Protein AF-A0A9P9IGG1-F1 (afdb_monomer_lite)

Structure (mmCIF, N/CA/C/O backbone):
data_AF-A0A9P9IGG1-F1
#
_entry.id   AF-A0A9P9IGG1-F1
#
loop_
_atom_site.group_PDB
_atom_site.id
_atom_site.type_symbol
_atom_site.label_atom_id
_atom_site.label_alt_id
_atom_site.label_comp_id
_atom_site.label_asym_id
_atom_site.label_entity_id
_atom_site.label_seq_id
_atom_site.pdbx_PDB_ins_code
_atom_site.Cartn_x
_atom_site.Cartn_y
_atom_site.Cartn_z
_atom_site.occupancy
_atom_site.B_iso_or_equiv
_atom_site.auth_seq_id
_atom_site.auth_comp_id
_atom_site.auth_asym_id
_atom_site.auth_atom_id
_atom_site.pdbx_PDB_model_num
ATOM 1 N N . MET A 1 1 ? 27.889 -16.340 -20.645 1.00 43.75 1 MET A N 1
ATOM 2 C CA . MET A 1 1 ? 26.663 -15.894 -19.951 1.00 43.75 1 MET A CA 1
ATOM 3 C C . MET A 1 1 ? 26.002 -14.850 -20.828 1.00 43.75 1 MET A C 1
ATOM 5 O O . MET A 1 1 ? 26.608 -13.809 -21.041 1.00 43.75 1 MET A O 1
ATOM 9 N N . GLU A 1 2 ? 24.823 -15.130 -21.380 1.00 48.19 2 GLU A N 1
ATOM 10 C CA . GLU A 1 2 ? 23.983 -14.069 -21.942 1.00 48.19 2 GLU A CA 1
ATOM 11 C C . GLU A 1 2 ? 23.332 -13.314 -20.785 1.00 48.19 2 GLU A C 1
ATOM 13 O O . GLU A 1 2 ? 22.597 -13.894 -19.985 1.00 48.19 2 GLU A O 1
ATOM 18 N N . TYR A 1 3 ? 23.609 -12.019 -20.678 1.00 54.28 3 TYR A N 1
ATOM 19 C CA . TYR A 1 3 ? 22.883 -11.155 -19.760 1.00 54.28 3 TYR A CA 1
ATOM 20 C C . TYR A 1 3 ? 21.606 -10.698 -20.464 1.00 54.28 3 TYR A C 1
ATOM 22 O O . TYR A 1 3 ? 21.672 -9.973 -21.457 1.00 54.28 3 TYR A O 1
ATOM 30 N N . LYS A 1 4 ? 20.436 -11.113 -19.957 1.00 69.62 4 LYS A N 1
ATOM 31 C CA . LYS A 1 4 ? 19.154 -10.541 -20.389 1.00 69.62 4 LYS A CA 1
ATOM 32 C C . LYS A 1 4 ? 19.196 -9.040 -20.118 1.00 69.62 4 LYS A C 1
ATOM 34 O O . LYS A 1 4 ? 19.247 -8.620 -18.963 1.00 69.62 4 LYS A O 1
ATOM 39 N N . GLN A 1 5 ? 19.196 -8.239 -21.179 1.00 69.12 5 GLN A N 1
ATOM 40 C CA . GLN A 1 5 ? 19.076 -6.796 -21.040 1.00 69.12 5 GLN A CA 1
ATOM 41 C C . GLN A 1 5 ? 17.716 -6.485 -20.420 1.00 69.12 5 GLN A C 1
ATOM 43 O O . GLN A 1 5 ? 16.677 -6.928 -20.912 1.00 69.12 5 GLN A O 1
ATOM 48 N N . LEU A 1 6 ? 17.732 -5.753 -19.308 1.00 73.69 6 LEU A N 1
ATOM 49 C CA . LEU A 1 6 ? 16.508 -5.314 -18.658 1.00 73.69 6 LEU A CA 1
ATOM 50 C C . LEU A 1 6 ? 15.783 -4.330 -19.588 1.00 73.69 6 LEU A C 1
ATOM 52 O O . LEU A 1 6 ? 16.434 -3.436 -20.138 1.00 73.69 6 LEU A O 1
ATOM 56 N N . PRO A 1 7 ? 14.457 -4.464 -19.766 1.00 79.44 7 PRO A N 1
ATOM 57 C CA . PRO A 1 7 ? 13.686 -3.529 -20.569 1.00 79.44 7 PRO A CA 1
ATOM 58 C C . PRO A 1 7 ? 13.911 -2.083 -20.123 1.00 79.44 7 PRO A C 1
ATOM 60 O O . PRO A 1 7 ? 14.058 -1.783 -18.931 1.00 79.44 7 PRO A O 1
ATOM 63 N N . ARG A 1 8 ? 13.917 -1.160 -21.087 1.00 75.56 8 ARG A N 1
ATOM 64 C CA . ARG A 1 8 ? 14.008 0.273 -20.795 1.00 75.56 8 ARG A CA 1
ATOM 65 C C . ARG A 1 8 ? 12.855 0.667 -19.862 1.00 75.56 8 ARG A C 1
ATOM 67 O O . ARG A 1 8 ? 11.707 0.353 -20.143 1.00 75.56 8 ARG A O 1
ATOM 74 N N . GLY A 1 9 ? 13.172 1.345 -18.758 1.00 81.94 9 GLY A N 1
ATOM 75 C CA . GLY A 1 9 ? 12.186 1.761 -17.750 1.00 81.94 9 GLY A CA 1
ATOM 76 C C . GLY A 1 9 ? 11.961 0.762 -16.610 1.00 81.94 9 GLY A C 1
ATOM 77 O O . GLY A 1 9 ? 11.266 1.095 -15.658 1.00 81.94 9 GLY A O 1
ATOM 78 N N . TYR A 1 10 ? 12.595 -0.418 -16.628 1.00 83.00 10 TYR A N 1
ATOM 79 C CA . TYR A 1 10 ? 12.471 -1.395 -15.536 1.00 83.00 10 TYR A CA 1
ATOM 80 C C . TYR A 1 10 ? 12.871 -0.817 -14.167 1.00 83.00 10 TYR A C 1
ATOM 82 O O . TYR A 1 10 ? 12.172 -1.020 -13.179 1.00 83.00 10 TYR A O 1
ATOM 90 N N . ALA A 1 11 ? 13.954 -0.031 -14.118 1.00 85.38 11 ALA A N 1
ATOM 91 C CA . ALA A 1 11 ? 14.380 0.654 -12.897 1.00 85.38 11 ALA A CA 1
ATOM 92 C C . ALA A 1 11 ? 13.325 1.651 -12.385 1.00 85.38 11 ALA A C 1
ATOM 94 O O . ALA A 1 11 ? 13.062 1.694 -11.193 1.00 85.38 11 ALA A O 1
ATOM 95 N N . GLU A 1 12 ? 12.674 2.395 -13.281 1.00 85.56 12 GLU A N 1
ATOM 96 C CA . GLU A 1 12 ? 11.634 3.364 -12.917 1.00 85.56 12 GLU A CA 1
ATOM 97 C C . GLU A 1 12 ? 10.378 2.671 -12.378 1.00 85.56 12 GLU A C 1
ATOM 99 O O . GLU A 1 12 ? 9.824 3.090 -11.366 1.00 85.56 12 GLU A O 1
ATOM 104 N N . VAL A 1 13 ? 9.955 1.568 -13.004 1.00 86.88 13 VAL A N 1
ATOM 105 C CA . VAL A 1 13 ? 8.828 0.759 -12.513 1.00 86.88 13 VAL A CA 1
ATOM 106 C C . VAL A 1 13 ? 9.127 0.208 -11.119 1.00 86.88 13 VAL A C 1
ATOM 108 O O . VAL A 1 13 ? 8.266 0.260 -10.238 1.00 86.88 13 VAL A O 1
ATOM 111 N N . LEU A 1 14 ? 10.350 -0.278 -10.894 1.00 88.19 14 LEU A N 1
ATOM 112 C CA . LEU A 1 14 ? 10.779 -0.744 -9.578 1.00 88.19 14 LEU A CA 1
ATOM 113 C C . LEU A 1 14 ? 10.823 0.390 -8.549 1.00 88.19 14 LEU A C 1
ATOM 115 O O . LEU A 1 14 ? 10.324 0.206 -7.441 1.00 88.19 14 LEU A O 1
ATOM 119 N N . GLU A 1 15 ? 11.363 1.558 -8.901 1.00 88.19 15 GLU A N 1
ATOM 120 C CA . GLU A 1 15 ? 11.384 2.738 -8.027 1.00 88.19 15 GLU A CA 1
ATOM 121 C C . GLU A 1 15 ? 9.963 3.192 -7.659 1.00 88.19 15 GLU A C 1
ATOM 123 O O . GLU A 1 15 ? 9.672 3.429 -6.484 1.00 88.19 15 GLU A O 1
ATOM 128 N N . ASN A 1 16 ? 9.050 3.247 -8.632 1.00 87.62 16 ASN A N 1
ATOM 129 C CA . ASN A 1 16 ? 7.647 3.595 -8.399 1.00 87.62 16 ASN A CA 1
ATOM 130 C C . ASN A 1 16 ? 6.947 2.558 -7.512 1.00 87.62 16 ASN A C 1
ATOM 132 O O . ASN A 1 16 ? 6.189 2.930 -6.616 1.00 87.62 16 ASN A O 1
ATOM 136 N N . THR A 1 17 ? 7.242 1.271 -7.716 1.00 90.56 17 THR A N 1
ATOM 137 C CA . THR A 1 17 ? 6.700 0.180 -6.894 1.00 90.56 17 THR A CA 1
ATOM 138 C C . THR A 1 17 ? 7.201 0.282 -5.455 1.00 90.56 17 THR A C 1
ATOM 140 O O . THR A 1 17 ? 6.401 0.234 -4.523 1.00 90.56 17 THR A O 1
ATOM 143 N N . GLN A 1 18 ? 8.506 0.487 -5.253 1.00 92.94 18 GLN A N 1
ATOM 144 C CA . GLN A 1 18 ? 9.077 0.682 -3.918 1.00 92.94 18 GLN A CA 1
ATOM 145 C C . GLN A 1 18 ? 8.460 1.895 -3.219 1.00 92.94 18 GLN A C 1
ATOM 147 O O . GLN A 1 18 ? 8.077 1.803 -2.052 1.00 92.94 18 GLN A O 1
ATOM 152 N N . PHE A 1 19 ? 8.310 3.014 -3.934 1.00 91.25 19 PHE A N 1
ATOM 153 C CA . PHE A 1 19 ? 7.688 4.214 -3.385 1.00 91.25 19 PHE A CA 1
ATOM 154 C C . PHE A 1 19 ? 6.238 3.962 -2.952 1.00 91.25 19 PHE A C 1
ATOM 156 O O . PHE A 1 19 ? 5.868 4.326 -1.834 1.00 91.25 19 PHE A O 1
ATOM 163 N N . ALA A 1 20 ? 5.433 3.317 -3.803 1.00 93.94 20 ALA A N 1
ATOM 164 C CA . ALA A 1 20 ? 4.039 3.007 -3.497 1.00 93.94 20 ALA A CA 1
ATOM 165 C C . ALA A 1 20 ? 3.918 2.106 -2.258 1.00 93.94 20 ALA A C 1
ATOM 167 O O . ALA A 1 20 ? 3.104 2.386 -1.378 1.00 93.94 20 ALA A O 1
ATOM 168 N N . LEU A 1 21 ? 4.765 1.077 -2.138 1.00 95.31 21 LEU A N 1
ATOM 169 C CA . LEU A 1 21 ? 4.766 0.166 -0.988 1.00 95.31 21 LEU A CA 1
ATOM 170 C C . LEU A 1 21 ? 5.115 0.881 0.323 1.00 95.31 21 LEU A C 1
ATOM 172 O O . LEU A 1 21 ? 4.409 0.714 1.318 1.00 95.31 21 LEU A O 1
ATOM 176 N N . ILE A 1 22 ? 6.161 1.713 0.321 1.00 95.75 22 ILE A N 1
ATOM 177 C CA . ILE A 1 22 ? 6.565 2.487 1.505 1.00 95.75 22 ILE A CA 1
ATOM 178 C C . ILE A 1 22 ? 5.452 3.455 1.920 1.00 95.75 22 ILE A C 1
ATOM 180 O O . ILE A 1 22 ? 5.095 3.520 3.097 1.00 95.75 22 ILE A O 1
ATOM 184 N N . ALA A 1 23 ? 4.880 4.189 0.962 1.00 95.69 23 ALA A N 1
ATOM 185 C CA . ALA A 1 23 ? 3.804 5.139 1.232 1.00 95.69 23 ALA A CA 1
ATOM 186 C C . ALA A 1 23 ? 2.552 4.444 1.792 1.00 95.69 23 ALA A C 1
ATOM 188 O O . ALA A 1 23 ? 1.948 4.945 2.742 1.00 95.69 23 ALA A O 1
ATOM 189 N N . THR A 1 24 ? 2.209 3.271 1.253 1.00 97.25 24 THR A N 1
ATOM 190 C CA . THR A 1 24 ? 1.072 2.457 1.708 1.00 97.25 24 THR A CA 1
ATOM 191 C C . THR A 1 24 ? 1.277 2.006 3.151 1.00 97.25 24 THR A C 1
ATOM 193 O O . THR A 1 24 ? 0.419 2.251 3.996 1.00 97.25 24 THR A O 1
ATOM 196 N N . ALA A 1 25 ? 2.440 1.426 3.466 1.00 97.50 25 ALA A N 1
ATOM 197 C CA . ALA A 1 25 ? 2.763 0.992 4.825 1.00 97.50 25 ALA A CA 1
ATOM 198 C C . ALA A 1 25 ? 2.722 2.157 5.827 1.00 97.50 25 ALA A C 1
ATOM 200 O O . ALA A 1 25 ? 2.177 2.017 6.921 1.00 97.50 25 ALA A O 1
ATOM 201 N N . TYR A 1 26 ? 3.244 3.325 5.439 1.00 97.44 26 TYR A N 1
ATOM 202 C CA . TYR A 1 26 ? 3.208 4.522 6.275 1.00 97.44 26 TYR A CA 1
ATOM 203 C C . TYR A 1 26 ? 1.778 5.009 6.544 1.00 97.44 26 TYR A C 1
ATOM 205 O O . TYR A 1 26 ? 1.438 5.302 7.691 1.00 97.44 26 TYR A O 1
ATOM 213 N N . LYS A 1 27 ? 0.926 5.079 5.512 1.00 96.19 27 LYS A N 1
ATOM 214 C CA . LYS A 1 27 ? -0.471 5.503 5.679 1.00 96.19 27 LYS A CA 1
ATOM 215 C C . LYS A 1 27 ? -1.261 4.516 6.535 1.00 96.19 27 LYS A C 1
ATOM 217 O O . LYS A 1 27 ? -1.928 4.966 7.458 1.00 96.19 27 LYS A O 1
ATOM 222 N N . LEU A 1 28 ? -1.114 3.208 6.308 1.00 96.06 28 LEU A N 1
ATOM 223 C CA . LEU A 1 28 ? -1.729 2.170 7.148 1.00 96.06 28 LEU A CA 1
ATOM 224 C C . LEU A 1 28 ? -1.285 2.278 8.612 1.00 96.06 28 LEU A C 1
ATOM 226 O O . LEU A 1 28 ? -2.101 2.212 9.526 1.00 96.06 28 LEU A O 1
ATOM 230 N N . TYR A 1 29 ? 0.011 2.479 8.858 1.00 97.31 29 TYR A N 1
ATOM 231 C CA . TYR A 1 29 ? 0.496 2.688 10.219 1.00 97.31 29 TYR A CA 1
ATOM 232 C C . TYR A 1 29 ? -0.118 3.945 10.850 1.00 97.31 29 TYR A C 1
ATOM 234 O O . TYR A 1 29 ? -0.543 3.914 12.003 1.00 97.31 29 TYR A O 1
ATOM 242 N N . SER A 1 30 ? -0.193 5.042 10.094 1.00 96.38 30 SER A N 1
ATOM 243 C CA . SER A 1 30 ? -0.780 6.303 10.553 1.00 96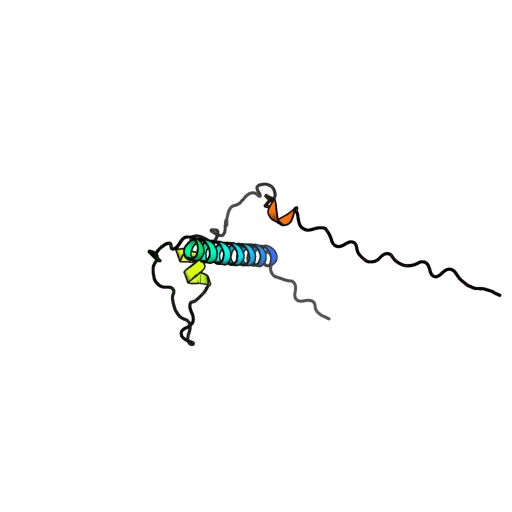.38 30 SER A CA 1
ATOM 244 C C . SER A 1 30 ? -2.268 6.167 10.886 1.00 96.38 30 SER A C 1
ATOM 246 O O . SER A 1 30 ? -2.697 6.650 11.934 1.00 96.38 30 SER A O 1
ATOM 248 N N . THR A 1 31 ? -3.058 5.489 10.046 1.00 95.81 31 THR A N 1
ATOM 249 C CA . THR A 1 31 ? -4.494 5.287 10.302 1.00 95.81 31 THR A CA 1
ATOM 250 C C . THR A 1 31 ? -4.713 4.482 11.578 1.00 95.81 31 THR A C 1
ATOM 252 O O . THR A 1 31 ? -5.460 4.925 12.451 1.00 95.81 31 THR A O 1
ATOM 255 N N . VAL A 1 32 ? -3.972 3.382 11.755 1.00 96.69 32 VAL A N 1
ATOM 256 C CA . VAL A 1 32 ? -4.004 2.572 12.985 1.00 96.69 32 VAL A CA 1
ATOM 257 C C . VAL A 1 32 ? -3.571 3.396 14.198 1.00 96.69 32 VAL A C 1
ATOM 259 O O . VAL A 1 32 ? -4.250 3.410 15.222 1.00 96.69 32 VAL A O 1
ATOM 262 N N . ARG A 1 33 ? -2.455 4.128 14.098 1.00 98.31 33 ARG A N 1
ATOM 263 C CA . ARG A 1 33 ? -1.892 4.892 15.221 1.00 98.31 33 ARG A CA 1
ATOM 264 C C . ARG A 1 33 ? -2.819 6.001 15.717 1.00 98.31 33 ARG A C 1
ATOM 266 O O . ARG A 1 33 ? -2.763 6.337 16.904 1.00 98.31 33 ARG A O 1
ATOM 273 N N . ASN A 1 34 ? -3.622 6.562 14.819 1.00 97.75 34 ASN A N 1
ATOM 274 C CA . ASN A 1 34 ? -4.530 7.674 15.079 1.00 97.75 34 ASN A CA 1
ATOM 275 C C . ASN A 1 34 ? -5.984 7.225 15.307 1.00 97.75 34 ASN A C 1
ATOM 277 O O . ASN A 1 34 ? -6.866 8.083 15.350 1.00 97.75 34 ASN A O 1
ATOM 281 N N . ASN A 1 35 ? -6.241 5.914 15.433 1.00 96.69 35 ASN A N 1
ATOM 282 C CA . ASN A 1 35 ? -7.587 5.333 15.527 1.00 96.69 35 ASN A CA 1
ATOM 283 C C . ASN A 1 35 ? -8.539 5.882 14.451 1.00 96.69 35 ASN A C 1
ATOM 285 O O . ASN A 1 35 ? -9.711 6.143 14.723 1.00 96.69 35 ASN A O 1
ATOM 289 N N . GLN A 1 36 ? -8.018 6.124 13.246 1.00 96.00 36 GLN A N 1
ATOM 290 C CA . GLN A 1 36 ? -8.844 6.589 12.141 1.00 96.00 36 GLN A CA 1
ATOM 291 C C . GLN A 1 36 ? -9.704 5.420 11.660 1.00 96.00 36 GLN A C 1
ATOM 293 O O . GLN A 1 36 ? -9.148 4.346 11.398 1.00 96.00 36 GLN A O 1
ATOM 298 N N . PRO A 1 37 ? -11.032 5.595 11.554 1.00 92.81 37 PRO A N 1
ATOM 299 C CA . PRO A 1 37 ? -11.885 4.573 10.974 1.00 92.81 37 PRO A CA 1
ATOM 300 C C . PRO A 1 37 ? -11.491 4.333 9.514 1.00 92.81 37 PRO A C 1
ATOM 302 O O . PRO A 1 37 ? -11.032 5.236 8.812 1.00 92.81 37 PRO A O 1
ATOM 305 N N . TRP A 1 38 ? -11.651 3.092 9.059 1.00 90.56 38 TRP A N 1
ATOM 306 C CA . TRP A 1 38 ? -11.468 2.762 7.652 1.00 90.56 38 TRP A CA 1
ATOM 307 C C . TRP A 1 38 ? -12.721 3.190 6.881 1.00 90.56 38 TRP A C 1
ATOM 309 O O . TRP A 1 38 ? -13.747 2.524 6.945 1.00 90.56 38 TRP A O 1
ATOM 319 N N . GLU A 1 39 ? -12.643 4.336 6.206 1.00 92.12 39 GLU A N 1
ATOM 320 C CA . GLU A 1 39 ? -13.738 4.907 5.397 1.00 92.12 39 GLU A CA 1
ATOM 321 C C . GLU A 1 39 ? -13.569 4.644 3.891 1.00 92.12 39 GLU A C 1
ATOM 323 O O . GLU A 1 39 ? -14.340 5.138 3.074 1.00 92.12 39 GLU A O 1
ATOM 328 N N . LEU A 1 40 ? -12.530 3.897 3.519 1.00 90.62 40 LEU A N 1
ATOM 329 C CA . LEU A 1 40 ? -12.243 3.525 2.139 1.00 90.62 40 LEU A CA 1
ATOM 330 C C . LEU A 1 40 ? -12.934 2.208 1.792 1.00 90.62 40 LEU A C 1
ATOM 332 O O . LEU A 1 40 ? -13.261 1.416 2.676 1.00 90.62 40 LEU A O 1
ATOM 336 N N . ASP A 1 41 ? -13.070 1.941 0.496 1.00 91.62 41 ASP A N 1
ATOM 337 C CA . ASP A 1 41 ? -13.562 0.651 0.027 1.00 91.62 41 ASP A CA 1
ATOM 338 C C . ASP A 1 41 ? -12.671 -0.498 0.533 1.00 91.62 41 ASP A C 1
ATOM 340 O O . ASP A 1 41 ? -11.443 -0.365 0.664 1.00 91.62 41 ASP A O 1
ATOM 344 N N . GLU A 1 42 ? -13.304 -1.632 0.836 1.00 92.94 42 GLU A N 1
ATOM 345 C CA . GLU A 1 42 ? -12.605 -2.862 1.209 1.00 92.94 42 GLU A CA 1
ATOM 346 C C . GLU A 1 42 ? -11.732 -3.338 0.043 1.00 92.94 42 GLU A C 1
ATOM 348 O O . GLU A 1 42 ? -12.194 -3.359 -1.104 1.00 92.94 42 GLU A O 1
ATOM 353 N N . PRO A 1 43 ? -10.471 -3.723 0.301 1.00 94.56 43 PRO A N 1
ATOM 354 C CA . PRO A 1 43 ? -9.596 -4.153 -0.761 1.00 94.56 43 PRO A CA 1
ATOM 355 C C . PRO A 1 43 ? -10.015 -5.501 -1.347 1.00 94.56 43 PRO A C 1
ATOM 357 O O . PRO A 1 43 ? -10.438 -6.411 -0.631 1.00 94.56 43 PRO A O 1
ATOM 360 N N . GLU A 1 44 ? -9.786 -5.672 -2.646 1.00 96.06 44 GLU A N 1
ATOM 361 C CA . GLU A 1 44 ? -9.914 -6.974 -3.296 1.00 96.06 44 GLU A CA 1
ATOM 362 C C . GLU A 1 44 ? -9.039 -8.025 -2.599 1.00 96.06 44 GLU A C 1
ATOM 364 O O . GLU A 1 44 ? -7.903 -7.758 -2.188 1.00 96.06 44 GLU A O 1
ATOM 369 N N . LEU A 1 45 ? -9.558 -9.248 -2.496 1.00 96.88 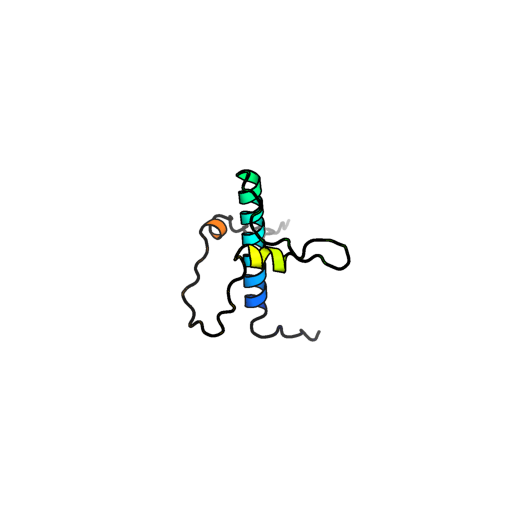45 LEU A N 1
ATOM 370 C CA . LEU A 1 45 ? -8.833 -10.390 -1.955 1.00 96.88 45 LEU A CA 1
ATOM 371 C C . LEU A 1 45 ? -8.278 -11.239 -3.100 1.00 96.88 45 LEU A C 1
ATOM 373 O O . LEU A 1 45 ? -8.940 -11.447 -4.113 1.00 96.88 45 LEU A O 1
ATOM 377 N N . ASN A 1 46 ? -7.068 -11.766 -2.928 1.00 95.56 46 ASN A N 1
ATOM 378 C CA . ASN A 1 46 ? -6.543 -12.786 -3.837 1.00 95.56 46 ASN A CA 1
ATOM 379 C C . ASN A 1 46 ? -7.172 -14.164 -3.561 1.00 95.56 46 ASN A C 1
ATOM 381 O O . ASN A 1 46 ? -7.913 -14.340 -2.596 1.00 95.56 46 ASN A O 1
ATOM 385 N N . ASP A 1 47 ? -6.788 -15.175 -4.345 1.00 97.06 47 ASP A N 1
ATOM 386 C CA . ASP A 1 47 ? -7.278 -16.562 -4.224 1.00 97.06 47 ASP A CA 1
ATOM 387 C C . ASP A 1 47 ? -7.045 -17.207 -2.843 1.00 97.06 47 ASP A C 1
ATOM 389 O O . ASP A 1 47 ? -7.588 -18.268 -2.542 1.00 97.06 47 ASP A O 1
ATOM 393 N N . ARG A 1 48 ? -6.223 -16.586 -1.986 1.00 97.25 48 ARG A N 1
ATOM 394 C CA . ARG A 1 48 ? -5.966 -17.019 -0.604 1.00 97.25 48 ARG A CA 1
ATOM 395 C C . ARG A 1 48 ? -6.770 -16.227 0.429 1.00 97.25 48 ARG A C 1
ATOM 397 O O . ARG A 1 48 ? -6.513 -16.371 1.621 1.00 97.25 48 ARG A O 1
ATOM 404 N N . GLY A 1 49 ? -7.683 -15.360 -0.003 1.00 96.19 49 GLY A N 1
ATOM 405 C CA . GLY A 1 49 ? -8.444 -14.476 0.877 1.00 96.19 49 GLY A CA 1
ATOM 406 C 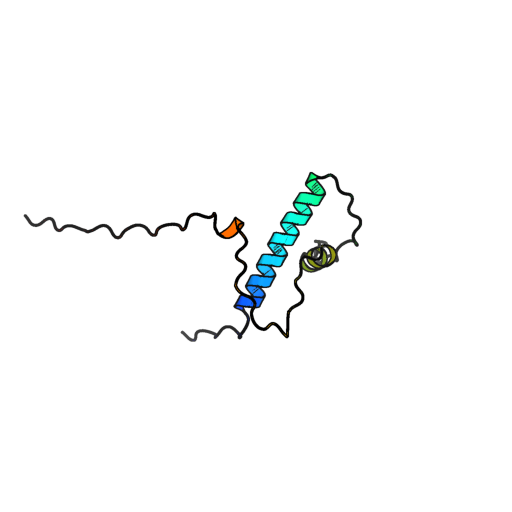C . GLY A 1 49 ? -7.604 -13.358 1.503 1.00 96.19 49 GLY A C 1
ATOM 407 O O . GLY A 1 49 ? -8.008 -12.792 2.513 1.00 96.19 49 GLY A O 1
ATOM 408 N N . VAL A 1 50 ? -6.419 -13.055 0.955 1.00 96.44 50 VAL A N 1
ATOM 409 C CA . VAL A 1 50 ? -5.527 -12.015 1.495 1.00 96.44 50 VAL A CA 1
ATOM 410 C C . VAL A 1 50 ? -5.691 -10.725 0.687 1.00 96.44 50 VAL A C 1
ATOM 412 O O . VAL A 1 50 ? -5.643 -10.804 -0.545 1.00 96.44 50 VAL A O 1
ATOM 415 N N . PRO A 1 51 ? -5.804 -9.552 1.339 1.00 94.50 51 PRO A N 1
ATOM 416 C CA . PRO A 1 51 ? -5.899 -8.266 0.658 1.00 94.50 51 PRO A CA 1
ATOM 417 C C . PRO A 1 51 ? -4.794 -8.028 -0.376 1.00 94.50 51 PRO A C 1
ATOM 419 O O . PRO A 1 51 ? -3.601 -8.230 -0.115 1.00 94.50 51 PRO A O 1
ATOM 422 N N . VAL A 1 52 ? -5.189 -7.566 -1.559 1.00 95.12 52 VAL A N 1
ATOM 423 C CA . VAL A 1 52 ? -4.283 -7.222 -2.652 1.00 95.12 52 VAL A CA 1
ATOM 424 C C . VAL A 1 52 ? -3.684 -5.844 -2.389 1.00 95.12 52 VAL A C 1
ATOM 426 O O . VAL A 1 52 ? -4.353 -4.817 -2.470 1.00 95.12 52 VAL A O 1
ATOM 429 N N . ILE A 1 53 ? -2.376 -5.811 -2.122 1.00 93.06 53 ILE A N 1
ATOM 430 C CA . ILE A 1 53 ? -1.663 -4.577 -1.755 1.00 93.06 53 ILE A CA 1
ATOM 431 C C . ILE A 1 53 ? -1.773 -3.464 -2.803 1.00 93.06 53 ILE A C 1
ATOM 433 O O . ILE A 1 53 ? -1.781 -2.291 -2.446 1.00 93.06 53 ILE A O 1
ATOM 437 N N . TYR A 1 54 ? -1.885 -3.819 -4.085 1.00 91.88 54 TYR A N 1
ATOM 438 C CA . TYR A 1 54 ? -2.088 -2.845 -5.154 1.00 91.88 54 TYR A CA 1
ATOM 439 C C . TYR A 1 54 ? -3.409 -2.086 -4.982 1.00 91.88 54 TYR A C 1
ATOM 441 O O . TYR A 1 54 ? -3.428 -0.866 -5.096 1.00 91.88 54 TYR A O 1
ATOM 449 N N . ASN A 1 55 ? -4.488 -2.790 -4.639 1.00 94.50 55 ASN A N 1
ATOM 450 C CA . ASN A 1 55 ? -5.798 -2.181 -4.454 1.00 94.50 55 ASN A CA 1
ATOM 451 C C . ASN A 1 55 ? -5.841 -1.316 -3.182 1.00 94.50 55 ASN A C 1
ATOM 453 O O . ASN A 1 55 ? -6.316 -0.187 -3.226 1.00 94.50 55 ASN A O 1
ATOM 457 N N . ILE A 1 56 ? -5.187 -1.752 -2.098 1.00 95.38 56 ILE A N 1
ATOM 458 C CA . ILE A 1 56 ? -4.989 -0.908 -0.904 1.00 95.38 56 ILE A CA 1
ATOM 459 C C . ILE A 1 56 ? -4.223 0.378 -1.257 1.00 95.38 56 ILE A C 1
ATOM 461 O O . ILE A 1 56 ? -4.619 1.474 -0.863 1.00 95.38 56 ILE A O 1
ATOM 465 N N . ALA A 1 57 ? -3.119 0.260 -2.001 1.00 95.19 57 ALA A N 1
ATOM 466 C CA . ALA A 1 57 ? -2.313 1.404 -2.421 1.00 95.19 57 ALA A CA 1
ATOM 467 C C . ALA A 1 57 ? -3.092 2.359 -3.338 1.00 95.19 57 ALA A C 1
ATOM 469 O O . ALA A 1 57 ? -2.825 3.559 -3.326 1.00 95.19 57 ALA A O 1
ATOM 470 N N . GLN A 1 58 ? -4.034 1.840 -4.125 1.00 93.81 58 GLN A N 1
ATOM 471 C CA . GLN A 1 58 ? -4.935 2.631 -4.954 1.00 93.81 58 GLN A CA 1
ATOM 472 C C . GLN A 1 58 ? -5.949 3.395 -4.099 1.00 93.81 58 GLN A C 1
ATOM 474 O O . GLN A 1 58 ? -6.027 4.612 -4.227 1.00 93.81 58 GLN A O 1
ATOM 479 N N . ASN A 1 59 ? -6.637 2.722 -3.172 1.00 93.50 59 ASN A N 1
ATOM 480 C CA . ASN A 1 59 ? -7.615 3.352 -2.274 1.00 93.50 59 ASN A CA 1
ATOM 481 C C . ASN A 1 59 ? -6.964 4.427 -1.388 1.00 93.50 59 ASN A C 1
ATOM 483 O O . ASN A 1 59 ? -7.580 5.432 -1.048 1.00 93.50 59 ASN A O 1
ATOM 487 N N . LEU A 1 60 ? -5.690 4.236 -1.038 1.00 94.12 60 LEU A N 1
ATOM 488 C CA . LEU A 1 60 ? -4.895 5.198 -0.281 1.00 94.12 60 LEU A CA 1
ATOM 489 C C . LEU A 1 60 ? -4.202 6.263 -1.147 1.00 94.12 60 LEU A C 1
ATOM 491 O O . LEU A 1 60 ? -3.411 7.026 -0.592 1.00 94.12 60 LEU A O 1
ATOM 495 N N . ASP A 1 61 ? -4.420 6.337 -2.463 1.00 93.00 61 ASP A N 1
ATOM 496 C CA . ASP A 1 61 ? -3.737 7.284 -3.367 1.00 93.00 61 ASP A CA 1
ATOM 497 C C . ASP A 1 61 ? -2.195 7.262 -3.230 1.00 93.00 61 ASP A C 1
ATOM 499 O O . ASP A 1 61 ? -1.506 8.287 -3.170 1.00 93.00 61 ASP A O 1
ATOM 503 N N . CYS A 1 62 ? -1.616 6.068 -3.111 1.00 94.69 62 CYS A N 1
ATOM 504 C CA . CYS A 1 62 ? -0.167 5.854 -3.017 1.00 94.69 62 CYS A CA 1
ATOM 505 C C . CYS A 1 62 ? 0.488 5.536 -4.368 1.00 94.69 62 CYS A C 1
ATOM 507 O O . CYS A 1 62 ? 1.716 5.592 -4.488 1.00 94.69 62 CYS A O 1
ATOM 509 N N . ILE A 1 63 ? -0.309 5.217 -5.388 1.00 90.25 63 ILE A N 1
ATOM 510 C CA . ILE A 1 63 ? 0.172 4.926 -6.737 1.00 90.25 63 ILE A CA 1
ATOM 511 C C . ILE A 1 63 ? 0.338 6.244 -7.488 1.00 90.25 63 ILE A C 1
ATOM 513 O O . ILE A 1 63 ? -0.615 6.993 -7.688 1.00 90.25 63 ILE A O 1
ATOM 517 N N . ARG A 1 64 ? 1.559 6.534 -7.944 1.00 81.25 64 ARG A N 1
ATOM 518 C CA . ARG A 1 64 ? 1.769 7.679 -8.834 1.00 81.25 64 ARG A CA 1
ATOM 519 C C . ARG A 1 64 ? 1.197 7.351 -10.213 1.00 81.25 64 ARG A C 1
ATOM 521 O O . ARG A 1 64 ? 1.507 6.276 -10.729 1.00 81.25 64 ARG A O 1
ATOM 528 N N . PRO A 1 65 ? 0.452 8.266 -10.856 1.00 69.69 65 PRO A N 1
ATOM 529 C CA . PRO A 1 65 ? 0.145 8.109 -12.267 1.00 69.69 65 PRO A CA 1
ATOM 530 C C . PRO A 1 65 ? 1.471 8.009 -13.026 1.00 69.69 65 PRO A C 1
ATOM 532 O O . PRO A 1 65 ? 2.339 8.876 -12.883 1.00 69.69 65 PRO A O 1
ATOM 535 N N . ASN A 1 66 ? 1.644 6.929 -13.793 1.00 59.19 66 ASN A N 1
ATOM 536 C CA . ASN A 1 66 ? 2.782 6.780 -14.692 1.00 59.19 66 ASN A CA 1
ATOM 537 C C . ASN A 1 66 ? 2.772 7.991 -15.622 1.00 59.19 66 ASN A C 1
ATOM 539 O O . ASN A 1 66 ? 1.916 8.114 -16.496 1.00 59.19 66 ASN A O 1
ATOM 543 N N . SER A 1 67 ? 3.682 8.933 -15.400 1.00 52.03 67 SER A N 1
ATOM 544 C CA . SER A 1 67 ? 3.773 10.133 -16.213 1.00 52.03 67 SER A CA 1
ATOM 545 C C . SER A 1 67 ? 4.346 9.750 -17.574 1.00 52.03 67 SER A C 1
ATOM 547 O O . SER A 1 67 ? 5.544 9.902 -17.805 1.00 52.03 67 SER A O 1
ATOM 549 N N . CYS A 1 68 ? 3.498 9.273 -18.489 1.00 45.84 68 CYS A N 1
ATOM 550 C CA . CYS A 1 68 ? 3.859 9.035 -19.891 1.00 45.84 68 CYS A CA 1
ATOM 551 C C . CYS A 1 68 ? 4.305 10.322 -20.613 1.00 45.84 68 CYS A C 1
ATOM 553 O O . CYS A 1 68 ? 4.812 10.268 -21.727 1.00 45.84 68 CYS A O 1
ATOM 555 N N . THR A 1 69 ? 4.213 11.476 -19.954 1.00 48.19 69 THR A N 1
ATOM 556 C CA . THR A 1 69 ? 4.857 12.724 -20.355 1.00 48.19 69 THR A CA 1
ATOM 557 C C . THR A 1 69 ? 5.423 13.439 -19.127 1.00 48.19 69 THR A C 1
ATOM 559 O O . THR A 1 69 ? 4.777 14.311 -18.546 1.00 48.19 69 THR A O 1
ATOM 562 N N . ARG A 1 70 ? 6.649 13.106 -18.708 1.00 45.62 70 ARG A N 1
ATOM 563 C CA . ARG A 1 70 ? 7.439 14.011 -17.858 1.00 45.62 70 ARG A CA 1
ATOM 564 C C . ARG A 1 70 ? 8.788 14.280 -18.503 1.00 45.62 70 ARG A C 1
ATOM 566 O O . ARG A 1 70 ? 9.712 13.475 -18.424 1.00 45.62 70 ARG A O 1
ATOM 573 N N . HIS A 1 71 ? 8.929 15.478 -19.069 1.00 46.62 71 HIS A N 1
ATOM 574 C CA . HIS A 1 71 ? 10.208 16.175 -19.000 1.00 46.62 71 HIS A CA 1
ATOM 575 C C . HIS A 1 71 ? 10.679 16.097 -17.545 1.00 46.62 71 HIS A C 1
ATOM 577 O O . HIS A 1 71 ? 9.973 16.562 -16.653 1.00 46.62 71 HIS A O 1
ATOM 583 N N . ARG A 1 72 ? 11.818 15.436 -17.306 1.00 51.44 72 ARG A N 1
ATOM 584 C CA . ARG A 1 72 ? 12.420 15.257 -15.977 1.00 51.44 72 ARG A CA 1
ATOM 585 C C . ARG A 1 72 ? 12.364 16.561 -15.169 1.00 51.44 72 ARG A C 1
ATOM 587 O O . ARG A 1 72 ? 13.121 17.476 -15.492 1.00 51.44 72 ARG A O 1
ATOM 594 N N . PRO A 1 73 ? 11.616 16.652 -14.060 1.00 49.44 73 PRO A N 1
ATOM 595 C CA . PRO A 1 73 ? 11.981 17.591 -13.025 1.00 49.44 73 PRO A CA 1
ATOM 596 C C . PRO A 1 73 ? 13.005 16.915 -12.113 1.00 49.44 73 PRO A C 1
ATOM 598 O O . PRO A 1 73 ? 12.954 15.711 -11.848 1.00 49.44 73 PRO A O 1
ATOM 601 N N . ARG A 1 74 ? 13.986 17.721 -11.703 1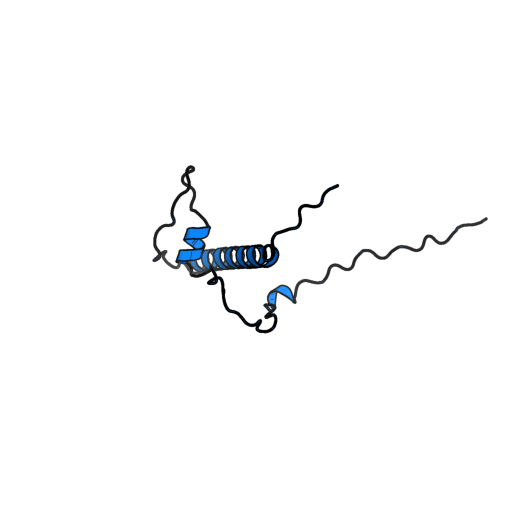.00 53.19 74 ARG A N 1
ATOM 602 C CA . ARG A 1 74 ? 15.122 17.372 -10.841 1.00 53.19 74 ARG A CA 1
ATOM 603 C C . ARG A 1 74 ? 14.723 16.409 -9.722 1.00 53.19 74 ARG A C 1
ATOM 605 O O . ARG A 1 74 ? 13.705 16.596 -9.066 1.00 53.19 74 ARG A O 1
ATOM 612 N N . ARG A 1 75 ? 15.597 15.419 -9.505 1.00 50.12 75 ARG A N 1
ATOM 613 C CA . ARG A 1 75 ? 15.612 14.487 -8.370 1.00 50.12 75 ARG A CA 1
ATOM 614 C C . ARG A 1 75 ? 15.171 15.198 -7.086 1.00 50.12 75 ARG A C 1
ATOM 616 O O . ARG A 1 75 ? 15.927 15.999 -6.546 1.00 50.12 75 ARG A O 1
ATOM 623 N N . TYR A 1 76 ? 13.976 14.884 -6.600 1.00 48.66 76 TYR A N 1
ATOM 624 C CA . TYR A 1 76 ? 13.615 15.140 -5.214 1.00 48.66 76 TYR A CA 1
ATOM 625 C C . TYR A 1 76 ? 14.016 13.891 -4.436 1.00 48.66 76 TYR A C 1
ATOM 627 O O . TYR A 1 76 ? 13.337 12.870 -4.516 1.00 48.66 76 TYR A O 1
ATOM 635 N N . VAL A 1 77 ? 15.167 13.942 -3.766 1.00 56.28 77 VAL A N 1
ATOM 636 C CA . VAL A 1 77 ? 15.508 12.972 -2.721 1.00 56.28 77 VAL A CA 1
ATOM 637 C C . VAL A 1 77 ? 14.766 13.413 -1.459 1.00 56.28 77 VAL A C 1
ATOM 639 O O . VAL A 1 77 ? 15.053 14.498 -0.954 1.00 56.28 77 VAL A O 1
ATOM 642 N N . PRO A 1 78 ? 13.789 12.639 -0.951 1.00 45.09 78 PRO A N 1
ATOM 643 C CA . PRO A 1 78 ? 13.180 12.935 0.338 1.00 45.09 78 PRO A CA 1
ATOM 644 C C . PRO A 1 78 ? 14.278 12.962 1.408 1.00 45.09 78 PRO A C 1
ATOM 646 O O . PRO A 1 78 ? 15.147 12.088 1.412 1.00 45.09 78 PRO A O 1
ATOM 649 N N . ALA A 1 79 ? 14.242 13.934 2.324 1.00 49.38 79 ALA A N 1
ATOM 650 C CA . ALA A 1 79 ? 15.263 14.122 3.367 1.00 49.38 79 ALA A CA 1
ATOM 651 C C . ALA A 1 79 ? 15.530 12.860 4.222 1.00 49.38 79 ALA A C 1
ATOM 653 O O . ALA A 1 79 ? 16.605 12.709 4.799 1.00 49.38 79 ALA A O 1
ATOM 654 N N . ILE A 1 80 ? 14.586 11.915 4.245 1.00 51.00 80 ILE A N 1
ATOM 655 C CA . ILE A 1 80 ? 14.719 10.623 4.928 1.00 51.00 80 ILE A CA 1
ATOM 656 C C . ILE A 1 80 ? 15.761 9.686 4.288 1.00 51.00 80 ILE A C 1
ATOM 658 O O . ILE A 1 80 ? 16.318 8.846 4.981 1.00 51.00 80 ILE A O 1
ATOM 662 N N . VAL A 1 81 ? 16.074 9.832 2.992 1.00 48.03 81 VAL A N 1
ATOM 663 C CA . VAL A 1 81 ? 17.127 9.032 2.328 1.00 48.03 81 VAL A CA 1
ATOM 664 C C . VAL A 1 81 ? 18.509 9.654 2.551 1.00 48.03 81 VAL A C 1
ATOM 666 O O . VAL A 1 81 ? 19.509 8.946 2.591 1.00 48.03 81 VAL A O 1
ATOM 669 N N . ALA A 1 82 ? 18.575 10.972 2.759 1.00 49.69 82 ALA A N 1
ATOM 670 C CA . ALA A 1 82 ? 19.826 11.696 2.992 1.00 49.69 82 ALA A CA 1
ATOM 671 C C . ALA A 1 82 ? 20.420 11.483 4.399 1.00 49.69 82 ALA A C 1
ATOM 673 O O . ALA A 1 82 ? 21.555 11.881 4.643 1.00 49.69 82 ALA A O 1
ATOM 674 N N . THR A 1 83 ? 19.669 10.879 5.322 1.00 48.34 83 THR A N 1
ATOM 675 C CA . THR A 1 83 ? 20.089 10.664 6.718 1.00 48.34 83 THR A CA 1
ATOM 676 C C . THR A 1 83 ? 20.586 9.250 7.006 1.00 48.34 83 THR A C 1
ATOM 678 O O . THR A 1 83 ? 21.060 8.993 8.111 1.00 48.34 83 THR A O 1
ATOM 681 N N . LEU A 1 84 ? 20.556 8.340 6.027 1.00 47.78 84 LEU A N 1
ATOM 682 C CA . LEU A 1 84 ? 21.229 7.053 6.174 1.00 47.78 84 LEU A CA 1
ATOM 683 C C . LEU A 1 84 ? 22.742 7.255 5.987 1.00 47.78 84 LEU A C 1
ATOM 685 O O . LEU A 1 84 ? 23.157 7.752 4.936 1.00 47.78 84 LEU A O 1
ATOM 689 N N . PRO A 1 85 ? 23.587 6.891 6.970 1.00 46.59 85 PRO A N 1
ATOM 690 C CA . PRO A 1 85 ? 25.027 6.964 6.794 1.00 46.59 85 PRO A CA 1
ATOM 691 C C . PRO A 1 85 ? 25.429 6.025 5.657 1.00 46.59 85 PRO A C 1
ATOM 693 O O . PRO A 1 85 ? 25.073 4.845 5.652 1.00 46.59 85 PRO A O 1
ATOM 696 N N . VAL A 1 86 ? 26.172 6.553 4.681 1.00 58.31 86 VAL A N 1
ATOM 697 C CA . VAL A 1 86 ? 26.799 5.720 3.655 1.00 58.31 86 VAL A CA 1
ATOM 698 C C . VAL A 1 86 ? 27.720 4.745 4.391 1.00 58.31 86 VAL A C 1
ATOM 700 O O . VAL A 1 86 ? 28.613 5.160 5.131 1.00 58.31 86 VAL A O 1
ATOM 703 N N . ALA A 1 87 ? 27.462 3.445 4.280 1.00 53.22 87 ALA A N 1
ATOM 704 C CA . ALA A 1 87 ? 28.348 2.455 4.866 1.00 53.22 87 ALA A CA 1
ATOM 705 C C . ALA A 1 87 ? 29.691 2.545 4.127 1.00 53.22 87 ALA A C 1
ATOM 707 O O . ALA A 1 87 ? 29.784 2.190 2.951 1.00 53.22 87 ALA A O 1
ATOM 708 N N . SER A 1 88 ? 30.718 3.074 4.795 1.00 54.97 88 SER A N 1
ATOM 709 C CA . SER A 1 88 ? 32.083 3.071 4.273 1.00 54.97 88 SER A CA 1
ATOM 710 C C . SER A 1 88 ? 32.517 1.624 4.024 1.00 54.97 88 SER A C 1
ATOM 712 O O . SER A 1 88 ? 32.417 0.804 4.941 1.00 54.97 88 SER A O 1
ATOM 714 N N . PRO A 1 89 ? 33.006 1.273 2.822 1.00 51.41 89 PRO A N 1
ATOM 715 C CA . PRO A 1 89 ? 33.563 -0.052 2.595 1.00 51.41 89 PRO A CA 1
ATOM 716 C C . PRO A 1 89 ? 34.789 -0.258 3.504 1.00 51.41 89 PRO A C 1
ATOM 718 O O . PRO A 1 89 ? 35.545 0.694 3.727 1.00 51.41 89 PRO A O 1
ATOM 721 N N . PRO A 1 90 ? 35.013 -1.474 4.038 1.00 50.12 90 PRO A N 1
ATOM 722 C CA . PRO A 1 90 ? 36.167 -1.742 4.883 1.00 50.12 90 PRO A CA 1
ATOM 723 C C . PRO A 1 90 ? 37.457 -1.478 4.099 1.00 50.12 90 PRO A C 1
ATOM 725 O O . PRO A 1 90 ? 37.672 -2.007 3.006 1.00 50.12 90 PRO A O 1
ATOM 728 N N . GLY A 1 91 ? 38.297 -0.607 4.660 1.00 45.00 91 GLY A N 1
ATOM 729 C CA . GLY A 1 91 ? 39.574 -0.208 4.088 1.00 45.00 91 GLY A CA 1
ATOM 730 C C . GLY A 1 91 ? 40.482 -1.412 3.848 1.00 45.00 91 GLY A C 1
ATOM 731 O O . GLY A 1 91 ? 40.673 -2.259 4.717 1.00 45.00 91 GLY A O 1
ATOM 732 N N . ARG A 1 92 ? 41.055 -1.468 2.646 1.00 52.50 92 ARG A N 1
ATOM 733 C CA . ARG A 1 92 ? 42.047 -2.454 2.213 1.00 52.50 92 ARG A CA 1
ATOM 734 C C . ARG A 1 92 ? 43.274 -2.364 3.132 1.00 52.50 92 ARG A C 1
ATOM 736 O O . ARG A 1 92 ? 44.107 -1.476 2.961 1.00 52.50 92 ARG A O 1
ATOM 743 N N . ALA A 1 93 ? 43.368 -3.249 4.122 1.00 46.66 93 ALA A N 1
ATOM 744 C CA . ALA A 1 93 ? 44.529 -3.335 5.000 1.00 46.66 93 ALA A CA 1
ATOM 745 C C . ALA A 1 93 ? 45.789 -3.624 4.164 1.00 46.66 93 ALA A C 1
ATOM 747 O O . ALA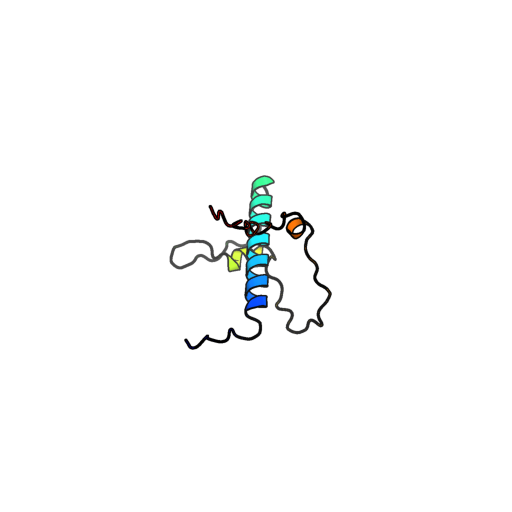 A 1 93 ? 45.845 -4.593 3.404 1.00 46.66 93 ALA A O 1
ATOM 748 N N . LYS A 1 94 ? 46.795 -2.751 4.286 1.00 48.12 94 LYS A N 1
ATOM 749 C CA . LYS A 1 94 ? 48.155 -2.979 3.789 1.00 48.12 94 LYS A CA 1
ATOM 750 C C . LYS A 1 94 ? 48.731 -4.195 4.521 1.00 48.12 94 LYS A C 1
ATOM 752 O O . LYS A 1 94 ? 49.050 -4.094 5.700 1.00 48.12 94 LYS A O 1
ATOM 757 N N . LEU A 1 95 ? 48.915 -5.313 3.819 1.00 46.75 95 LEU A N 1
ATOM 758 C CA . LEU A 1 95 ? 49.880 -6.333 4.229 1.00 46.75 95 LEU A CA 1
ATOM 759 C C . LEU A 1 95 ? 51.281 -5.745 4.027 1.00 46.75 95 LEU A C 1
ATOM 761 O O . LEU A 1 95 ? 51.821 -5.752 2.921 1.00 46.75 95 LEU A O 1
ATOM 765 N N . ALA A 1 96 ? 51.833 -5.163 5.091 1.00 45.81 96 ALA A N 1
ATOM 766 C CA . ALA A 1 96 ? 53.257 -4.893 5.168 1.00 45.81 96 ALA A CA 1
ATOM 767 C C . ALA A 1 96 ? 53.982 -6.226 5.393 1.00 45.81 96 ALA A C 1
ATOM 769 O O . ALA A 1 96 ? 53.740 -6.950 6.355 1.00 45.81 96 ALA A O 1
ATOM 770 N N . ARG A 1 97 ? 54.820 -6.525 4.410 1.00 43.69 97 ARG A N 1
ATOM 771 C CA . ARG A 1 97 ? 55.783 -7.610 4.267 1.00 43.69 97 ARG A CA 1
ATOM 772 C C . ARG A 1 97 ? 56.678 -7.714 5.510 1.00 43.69 97 ARG A C 1
ATOM 774 O O . ARG A 1 97 ? 57.352 -6.749 5.851 1.00 43.69 97 ARG A O 1
ATOM 781 N N . ILE A 1 98 ? 56.678 -8.876 6.160 1.00 45.03 98 ILE A N 1
ATOM 782 C CA . ILE A 1 98 ? 57.706 -9.267 7.130 1.00 45.03 98 ILE A CA 1
ATOM 783 C C . ILE A 1 98 ? 58.736 -10.058 6.318 1.00 45.03 98 ILE A C 1
ATOM 785 O O . ILE A 1 98 ? 58.461 -11.187 5.921 1.00 45.03 98 ILE A O 1
ATOM 789 N N . GLU A 1 99 ? 59.876 -9.449 6.005 1.00 43.53 99 GLU A N 1
ATOM 790 C CA . GLU A 1 99 ? 61.079 -10.168 5.577 1.00 43.53 99 GLU A CA 1
ATOM 791 C C . GLU A 1 99 ? 62.137 -9.992 6.674 1.00 43.53 99 GLU A C 1
ATOM 793 O O . GLU A 1 99 ? 62.455 -8.861 7.029 1.00 43.53 99 GLU A O 1
ATOM 798 N N . SER A 1 100 ? 62.543 -11.158 7.195 1.00 44.25 100 SER A N 1
ATOM 799 C CA . SER A 1 100 ? 63.683 -11.584 8.029 1.00 44.25 100 SER A CA 1
ATOM 800 C C . SER A 1 100 ? 64.387 -10.629 8.991 1.00 44.25 100 SER A C 1
ATOM 802 O O . SER A 1 100 ? 64.938 -9.601 8.550 1.00 44.25 100 SER A O 1
#

Secondary structure (DSSP, 8-state):
----PPPTTHHHHHHHHHHHHHHHHHHHHHHHHTT----SPPPPB-TTS-B-HHHHHHHTT-SPP--SS---------TTTTTSPP-PPPP---------

Foldseek 3Di:
DDDDDDPPCPVVVVVQVVQLLVLLVVVVVVCVVVVPDDPFDDADADPVRHGDSVRSSVSVVSHDDPCPDDPD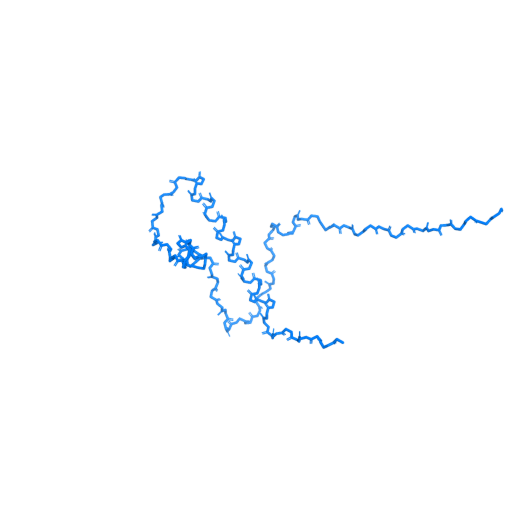DDDDDPVVVVPDPDPDDPDDDDPDDDDD

Radius of gyration: 21.98 Å; chains: 1; bounding box: 77×35×38 Å

Organism: NCBI:txid307937

pLDDT: mean 75.28, std 21.38, range [43.53, 98.31]

Sequence (100 aa):
MEYKQLPRGYAEVLENTQFALIATAYKLYSTVRNNQPWELDEPELNDRGVPVIYNIAQNLDCIRPNSCTRHRPRRYVPAIVATLPVASPPGRAKLARIES